Protein AF-A0A820PLT5-F1 (afdb_monomer)

Sequence (86 aa):
MALNIIFLDIDGVLCLGRKMDKNCLQHLKTITDVTSARIVLSSSWRFFPKSRAQIEASFKEIGINSLLGWTGSQGKTRVDEIYSWM

Mean predicted aligned error: 3.1 Å

Secondary structure (DSSP, 8-state):
-PPPEEEE--BTTTEETTEE-HHHHHHHHHHHHHH--EEEE-SGGGG-HHHHHHHHHHHHHHT---EEEE--S-SSSHHHHHHTT-

Structure (mmCIF, N/CA/C/O backbone):
data_AF-A0A820PLT5-F1
#
_entry.id   AF-A0A820PLT5-F1
#
loop_
_atom_site.group_PDB
_atom_site.id
_atom_site.type_symbol
_atom_site.label_atom_id
_atom_site.label_alt_id
_atom_site.label_comp_id
_atom_site.label_asym_id
_atom_site.label_entity_id
_atom_site.label_seq_id
_atom_site.pdbx_PDB_ins_code
_atom_site.Cartn_x
_atom_site.Cartn_y
_atom_site.Cartn_z
_atom_site.occupancy
_atom_site.B_iso_or_equiv
_atom_site.auth_seq_id
_atom_site.auth_comp_id
_atom_site.auth_asym_id
_atom_site.auth_atom_id
_atom_site.pdbx_PDB_model_num
ATOM 1 N N . MET A 1 1 ? -6.758 -19.131 11.609 1.00 61.72 1 MET A N 1
ATOM 2 C CA . MET A 1 1 ? -7.345 -17.915 11.001 1.00 61.72 1 MET A CA 1
ATOM 3 C C . MET A 1 1 ? -6.741 -17.743 9.619 1.00 61.72 1 MET A C 1
ATOM 5 O O . MET A 1 1 ? -5.556 -18.019 9.478 1.00 61.72 1 MET A O 1
ATOM 9 N N . ALA A 1 2 ? -7.540 -17.375 8.617 1.00 83.88 2 ALA A N 1
ATOM 10 C CA . ALA A 1 2 ? -7.043 -17.137 7.262 1.00 83.88 2 ALA A CA 1
ATOM 11 C C . ALA A 1 2 ? -6.303 -15.791 7.188 1.00 83.88 2 ALA A C 1
ATOM 13 O O . ALA A 1 2 ? -6.679 -14.842 7.875 1.00 83.88 2 ALA A O 1
ATOM 14 N N . LEU A 1 3 ? -5.243 -15.723 6.382 1.00 89.88 3 LEU A N 1
ATOM 15 C CA . LEU A 1 3 ? -4.506 -14.487 6.135 1.00 89.88 3 LEU A CA 1
ATOM 16 C C . LEU A 1 3 ? -5.229 -13.674 5.054 1.00 89.88 3 LEU A C 1
ATOM 18 O O . LEU A 1 3 ? -5.351 -14.132 3.921 1.00 89.88 3 LEU A O 1
ATOM 22 N N . ASN A 1 4 ? -5.671 -12.465 5.397 1.00 95.38 4 ASN A N 1
ATOM 23 C C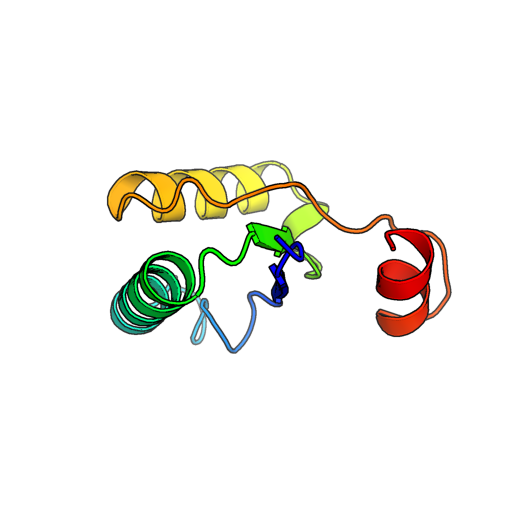A . ASN A 1 4 ? -6.254 -11.524 4.442 1.00 95.38 4 ASN A CA 1
ATOM 24 C C . ASN A 1 4 ? -5.147 -10.637 3.864 1.00 95.38 4 ASN A C 1
ATOM 26 O O . ASN A 1 4 ? -4.379 -10.037 4.619 1.00 95.38 4 ASN A O 1
ATOM 30 N N . ILE A 1 5 ? -5.065 -10.539 2.537 1.00 97.12 5 ILE A N 1
ATOM 31 C CA . ILE A 1 5 ? -4.032 -9.757 1.847 1.00 97.12 5 ILE A CA 1
ATOM 32 C C . ILE A 1 5 ? -4.688 -8.784 0.872 1.00 97.12 5 ILE A C 1
ATOM 34 O O . ILE A 1 5 ? -5.568 -9.160 0.103 1.00 97.12 5 ILE A O 1
ATOM 38 N N . ILE A 1 6 ? -4.225 -7.536 0.889 1.00 97.06 6 ILE A N 1
ATOM 39 C CA . ILE A 1 6 ? -4.547 -6.507 -0.097 1.00 97.06 6 ILE A CA 1
ATOM 40 C C . ILE A 1 6 ? -3.308 -6.288 -0.963 1.00 97.06 6 ILE A C 1
ATOM 42 O O . ILE A 1 6 ? -2.281 -5.812 -0.475 1.00 97.06 6 ILE A O 1
ATOM 46 N N . PHE A 1 7 ? -3.418 -6.592 -2.255 1.00 97.25 7 PHE A N 1
ATOM 47 C CA . PHE A 1 7 ? -2.452 -6.145 -3.255 1.00 97.25 7 PHE A CA 1
ATOM 48 C C . PHE A 1 7 ? -2.803 -4.715 -3.655 1.00 97.25 7 PHE A C 1
ATOM 50 O O . PHE A 1 7 ? -3.778 -4.477 -4.363 1.00 97.25 7 PHE A O 1
ATOM 57 N N . LEU A 1 8 ? -2.036 -3.760 -3.141 1.00 97.19 8 LEU A N 1
ATOM 58 C CA . LEU A 1 8 ? -2.376 -2.345 -3.195 1.00 97.19 8 LEU A CA 1
ATOM 5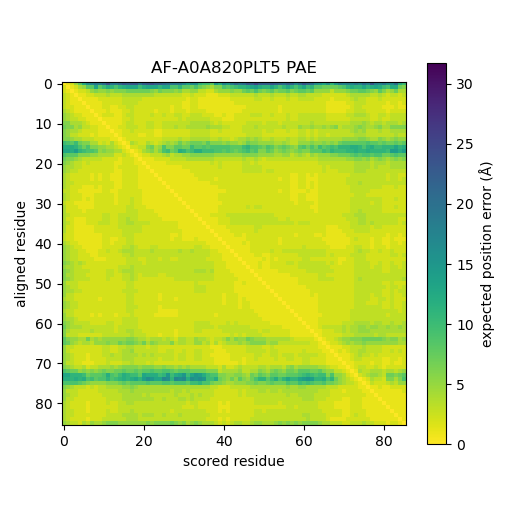9 C C . LEU A 1 8 ? -1.658 -1.649 -4.350 1.00 97.19 8 LEU A C 1
ATOM 61 O O . LEU A 1 8 ? -0.424 -1.582 -4.361 1.00 97.19 8 LEU A O 1
ATOM 65 N N . ASP A 1 9 ? -2.431 -1.078 -5.270 1.00 94.50 9 ASP A N 1
ATOM 66 C CA . ASP A 1 9 ? -1.923 -0.026 -6.147 1.00 94.50 9 ASP A CA 1
ATOM 67 C C . ASP A 1 9 ? -1.960 1.333 -5.430 1.00 94.50 9 ASP A C 1
ATOM 69 O O . ASP A 1 9 ? -2.768 1.550 -4.528 1.00 94.50 9 ASP A O 1
ATOM 73 N N . ILE A 1 10 ? -1.066 2.243 -5.806 1.00 94.75 10 ILE A N 1
ATOM 74 C CA . ILE A 1 10 ? -0.941 3.568 -5.184 1.00 94.75 10 ILE A CA 1
ATOM 75 C C . ILE A 1 10 ? -1.631 4.630 -6.031 1.00 94.75 10 ILE A C 1
ATOM 77 O O . ILE A 1 10 ? -2.390 5.446 -5.499 1.00 94.75 10 ILE A O 1
ATOM 81 N N . ASP A 1 11 ? -1.379 4.621 -7.337 1.00 92.06 11 ASP A N 1
ATOM 82 C CA . ASP A 1 11 ? -1.910 5.618 -8.258 1.00 92.06 11 ASP A CA 1
ATOM 83 C C . ASP A 1 11 ? -3.431 5.459 -8.386 1.00 92.06 11 ASP A C 1
ATOM 85 O O . ASP A 1 11 ? -3.944 4.366 -8.611 1.00 92.06 11 ASP A O 1
ATOM 89 N N . GLY A 1 12 ? -4.177 6.547 -8.179 1.00 88.12 12 GLY A N 1
ATOM 90 C CA . GLY A 1 12 ? -5.644 6.523 -8.221 1.00 88.12 12 GLY A CA 1
ATOM 91 C C . GLY A 1 12 ? -6.325 5.892 -6.999 1.00 88.12 12 GLY A C 1
ATOM 92 O O . GLY A 1 12 ? -7.539 6.020 -6.872 1.00 88.12 12 GLY A O 1
ATOM 93 N N . VAL A 1 13 ? -5.571 5.273 -6.081 1.00 93.75 13 VAL A N 1
ATOM 94 C CA . VAL A 1 13 ? -6.092 4.751 -4.804 1.00 93.75 13 VAL A CA 1
ATOM 95 C C . VAL A 1 13 ? -5.698 5.667 -3.652 1.00 93.75 13 VAL A C 1
ATOM 97 O O . VAL A 1 13 ? -6.557 6.258 -3.004 1.00 93.75 13 VAL A O 1
ATOM 100 N N . LEU A 1 14 ? -4.394 5.809 -3.403 1.00 95.06 14 LEU A N 1
ATOM 101 C CA . LEU A 1 14 ? -3.863 6.661 -2.338 1.00 95.06 14 LEU A CA 1
ATOM 102 C C . LEU A 1 14 ? -3.281 7.966 -2.871 1.00 95.06 14 LEU A C 1
ATOM 104 O O . LEU A 1 14 ? -3.278 8.963 -2.158 1.00 95.06 14 LEU A O 1
ATOM 108 N N . CYS A 1 15 ? -2.783 7.979 -4.106 1.00 93.00 15 CYS A N 1
ATOM 109 C CA . CYS A 1 15 ? -2.245 9.171 -4.745 1.00 93.00 15 CYS A CA 1
ATOM 110 C C . CYS A 1 15 ? -3.255 9.714 -5.761 1.00 93.00 15 CYS A C 1
ATOM 112 O O . CYS A 1 15 ? -3.376 9.200 -6.876 1.00 93.00 15 CYS A O 1
ATOM 114 N N . LEU A 1 16 ? -3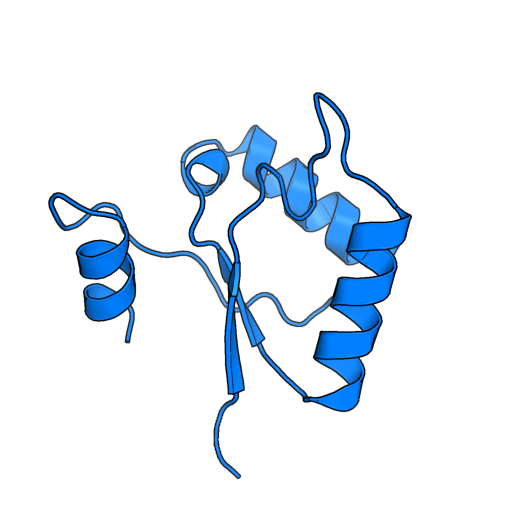.983 10.763 -5.371 1.00 85.44 16 LEU A N 1
ATOM 115 C CA . LEU A 1 16 ? -4.893 11.487 -6.257 1.00 85.44 16 LEU A CA 1
ATOM 116 C C . LEU A 1 16 ? -4.135 12.678 -6.860 1.00 85.44 16 LEU A C 1
ATOM 118 O O . LEU A 1 16 ? -3.970 13.736 -6.249 1.00 85.44 16 LEU A O 1
ATOM 122 N N . GLY A 1 17 ? -3.594 12.481 -8.064 1.00 83.62 17 GLY A N 1
ATOM 123 C CA . GLY A 1 17 ? -2.752 13.463 -8.747 1.00 83.62 17 GLY A CA 1
ATOM 124 C C . GLY A 1 17 ? -1.285 13.376 -8.320 1.00 83.62 17 GLY A C 1
ATOM 125 O O . GLY A 1 17 ? -0.593 12.432 -8.679 1.00 83.62 17 GLY A O 1
ATOM 126 N N . ARG A 1 18 ? -0.775 14.393 -7.608 1.00 79.31 18 ARG A N 1
ATOM 127 C CA . ARG A 1 18 ? 0.650 14.479 -7.203 1.00 79.31 18 ARG A CA 1
ATOM 128 C C . ARG A 1 18 ? 0.890 14.331 -5.699 1.00 79.31 18 ARG A C 1
ATOM 130 O O . ARG A 1 18 ? 2.016 14.523 -5.244 1.00 79.31 18 ARG A O 1
ATOM 137 N N . LYS A 1 19 ? -0.154 14.081 -4.910 1.00 86.56 19 LYS A N 1
ATOM 138 C CA . LYS A 1 19 ? -0.071 14.031 -3.447 1.00 86.56 19 LYS A CA 1
ATOM 139 C C . LYS A 1 19 ? -0.799 12.807 -2.919 1.00 86.56 19 LYS A C 1
ATOM 141 O O . LYS A 1 19 ? -1.803 12.386 -3.485 1.00 86.56 19 LYS A O 1
ATOM 146 N N . MET A 1 20 ? -0.285 12.288 -1.807 1.00 92.06 20 MET A N 1
ATOM 147 C CA . MET A 1 20 ? -0.978 11.263 -1.042 1.00 92.06 20 MET A CA 1
ATOM 148 C C . MET A 1 20 ? -2.226 11.887 -0.411 1.00 92.06 20 MET A C 1
ATOM 150 O O . MET A 1 20 ? -2.131 12.907 0.278 1.00 92.06 20 MET A O 1
ATOM 154 N N . ASP A 1 21 ? -3.384 11.300 -0.675 1.00 95.25 21 ASP A N 1
ATOM 155 C CA . ASP A 1 21 ? -4.659 11.747 -0.144 1.00 95.25 21 ASP A CA 1
ATOM 156 C C . ASP A 1 21 ? -4.856 11.197 1.273 1.00 95.25 21 ASP A C 1
ATOM 158 O O . ASP A 1 21 ? -4.830 9.986 1.515 1.00 95.25 21 ASP A O 1
ATOM 162 N N . LYS A 1 22 ? -5.038 12.108 2.233 1.00 94.31 22 LYS A N 1
ATOM 163 C CA . LYS A 1 22 ? -5.168 11.750 3.650 1.00 94.31 22 LYS A CA 1
ATOM 164 C C . LYS A 1 22 ? -6.459 10.987 3.951 1.00 94.31 22 LYS A C 1
ATOM 166 O O . LYS A 1 22 ? -6.449 10.136 4.837 1.00 94.31 22 LYS A O 1
ATOM 171 N N . ASN A 1 23 ? -7.542 11.243 3.218 1.00 95.62 23 ASN A N 1
ATOM 172 C CA . ASN A 1 23 ? -8.805 10.539 3.425 1.00 95.62 23 ASN A CA 1
ATOM 173 C C . ASN A 1 23 ? -8.698 9.098 2.921 1.00 95.62 23 ASN A C 1
ATOM 175 O O . ASN A 1 23 ? -9.096 8.173 3.626 1.00 95.62 23 ASN A O 1
ATOM 179 N N . CYS A 1 24 ? -8.086 8.884 1.753 1.00 96.94 24 CYS A N 1
ATOM 180 C CA . CYS A 1 24 ? -7.818 7.540 1.237 1.00 96.94 24 CYS A CA 1
ATOM 181 C C . CYS A 1 24 ? -6.922 6.729 2.181 1.00 96.94 24 CYS A C 1
ATOM 183 O O . CYS A 1 24 ? -7.203 5.562 2.452 1.00 96.94 24 CYS A O 1
ATOM 185 N N . LEU A 1 25 ? -5.879 7.356 2.732 1.00 96.50 25 LEU A N 1
ATOM 186 C CA . LEU A 1 25 ? -5.029 6.757 3.762 1.00 96.50 25 LEU A CA 1
ATOM 187 C C . LEU A 1 25 ? -5.837 6.357 5.009 1.00 96.50 25 LEU A C 1
ATOM 189 O O . LEU A 1 25 ? -5.698 5.235 5.497 1.00 96.50 25 LEU A O 1
ATOM 193 N N . GLN A 1 26 ? -6.716 7.234 5.499 1.00 97.31 26 GLN A N 1
ATOM 194 C CA . GLN A 1 26 ? -7.558 6.946 6.660 1.00 97.31 26 GLN A CA 1
ATOM 195 C C . GLN A 1 26 ? -8.538 5.794 6.391 1.00 97.31 26 GLN A C 1
ATOM 197 O O . GLN A 1 26 ? -8.696 4.913 7.236 1.00 97.31 26 GLN A O 1
ATOM 202 N N . HIS A 1 27 ? -9.151 5.750 5.206 1.00 96.94 27 HIS A N 1
ATOM 203 C CA . HIS A 1 27 ? -10.011 4.638 4.802 1.00 96.94 27 HIS A CA 1
ATOM 204 C C . HIS A 1 27 ? -9.239 3.321 4.716 1.00 96.94 27 HIS A C 1
ATOM 206 O O . HIS A 1 27 ? -9.715 2.304 5.219 1.00 96.94 27 HIS A O 1
ATOM 212 N N . LEU A 1 28 ? -8.030 3.335 4.143 1.00 97.12 28 LEU A N 1
ATOM 213 C CA . LEU A 1 28 ? -7.166 2.157 4.113 1.00 97.12 28 LEU A CA 1
ATOM 214 C C . LEU A 1 28 ? -6.861 1.667 5.531 1.00 97.12 28 LEU A C 1
ATOM 216 O O . LEU A 1 28 ? -6.965 0.468 5.783 1.00 97.12 28 LEU A O 1
ATOM 220 N N . LYS A 1 29 ? -6.565 2.580 6.465 1.00 97.38 29 LYS A N 1
ATOM 221 C CA . LYS A 1 29 ? -6.355 2.239 7.876 1.00 97.38 29 LYS A CA 1
ATOM 222 C C . LYS A 1 29 ? -7.563 1.512 8.457 1.00 97.38 29 LYS A C 1
ATOM 224 O O . LYS A 1 29 ? -7.414 0.413 8.983 1.00 97.38 29 LYS A O 1
ATOM 229 N N . THR A 1 30 ? -8.756 2.088 8.311 1.00 97.75 30 THR A N 1
ATOM 230 C CA . THR A 1 30 ? -10.004 1.486 8.793 1.00 97.75 30 THR A CA 1
ATOM 231 C C . THR A 1 30 ? -10.224 0.098 8.197 1.00 97.75 30 THR A C 1
ATOM 233 O O . THR A 1 30 ? -10.554 -0.830 8.932 1.00 97.75 30 THR A O 1
ATOM 236 N N . ILE A 1 31 ? -9.988 -0.079 6.893 1.00 96.56 31 ILE A N 1
ATOM 237 C CA . ILE A 1 31 ? -10.093 -1.388 6.239 1.00 96.56 31 ILE A CA 1
ATOM 238 C C . ILE A 1 31 ? -9.115 -2.374 6.879 1.00 96.56 31 ILE A C 1
ATOM 240 O O . ILE A 1 31 ? -9.526 -3.468 7.263 1.00 96.56 31 ILE A O 1
ATOM 244 N N . THR A 1 32 ? -7.841 -2.005 7.033 1.00 96.56 32 THR A N 1
ATOM 245 C CA . THR A 1 32 ? -6.838 -2.901 7.625 1.00 96.56 32 THR A CA 1
ATOM 246 C C . THR A 1 32 ? -7.116 -3.226 9.090 1.00 96.56 32 THR A C 1
ATOM 248 O O . THR A 1 32 ? -6.901 -4.366 9.488 1.00 96.56 32 THR A O 1
ATOM 251 N N . ASP A 1 33 ? -7.642 -2.277 9.869 1.00 95.88 33 ASP A N 1
ATOM 252 C CA . ASP A 1 33 ? -7.986 -2.484 11.279 1.00 95.88 33 ASP A CA 1
ATOM 253 C C . ASP A 1 33 ? -9.166 -3.461 11.420 1.00 95.88 33 ASP A C 1
ATOM 255 O O . ASP A 1 33 ? -9.108 -4.402 12.206 1.00 95.88 33 ASP A O 1
ATOM 259 N N . VAL A 1 34 ? -10.229 -3.268 10.630 1.00 96.56 34 VAL A N 1
ATOM 260 C CA . VAL A 1 34 ? -11.455 -4.083 10.708 1.00 96.56 34 VAL A CA 1
ATOM 261 C C . VAL A 1 34 ? -11.236 -5.487 10.150 1.00 96.56 34 VAL A C 1
ATOM 263 O O . VAL A 1 34 ? -11.746 -6.464 10.691 1.00 96.56 34 VAL A O 1
ATOM 266 N N . THR A 1 35 ? -10.483 -5.605 9.057 1.00 95.56 35 THR A N 1
ATOM 267 C CA . THR A 1 35 ? -10.316 -6.881 8.340 1.00 95.56 35 THR A CA 1
ATOM 268 C C . THR A 1 35 ? -9.066 -7.651 8.751 1.00 95.56 35 THR A C 1
ATOM 270 O O . THR A 1 35 ? -8.885 -8.794 8.325 1.00 95.56 35 THR A O 1
ATOM 273 N N . SER A 1 36 ? -8.180 -7.029 9.539 1.00 95.12 36 SER A N 1
ATOM 274 C CA . SER A 1 36 ? -6.828 -7.530 9.820 1.00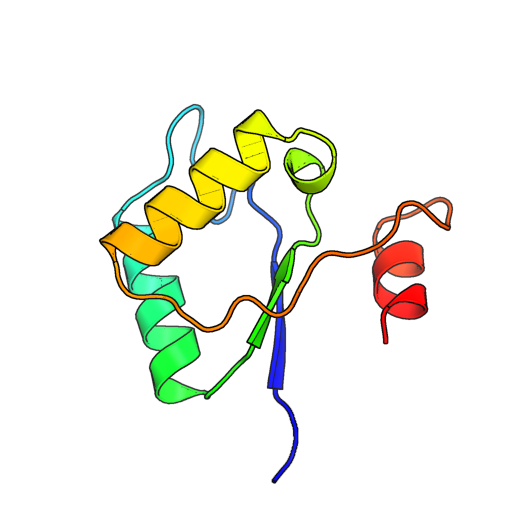 95.12 36 SER A CA 1
ATOM 275 C C . SER A 1 36 ? -6.005 -7.812 8.552 1.00 95.12 36 SER A C 1
ATOM 277 O O . SER A 1 36 ? -5.079 -8.626 8.573 1.00 95.12 36 SER A O 1
ATOM 279 N N . ALA A 1 37 ? -6.345 -7.169 7.429 1.00 97.00 37 ALA A N 1
ATOM 280 C CA . ALA A 1 37 ? -5.654 -7.389 6.170 1.00 97.00 37 ALA A CA 1
ATOM 281 C C . ALA A 1 37 ? -4.232 -6.821 6.193 1.00 97.00 37 ALA A C 1
ATOM 283 O O . ALA A 1 37 ? -3.971 -5.719 6.686 1.00 97.00 37 ALA A O 1
ATOM 284 N N . ARG A 1 38 ? -3.309 -7.583 5.608 1.00 96.69 38 ARG A N 1
ATOM 285 C CA . ARG A 1 38 ? -1.922 -7.187 5.364 1.00 96.69 38 ARG A CA 1
ATOM 286 C C . ARG A 1 38 ? -1.782 -6.623 3.956 1.00 96.69 38 ARG A C 1
ATOM 288 O O . ARG A 1 38 ? -2.498 -7.026 3.048 1.00 96.69 38 ARG A O 1
ATOM 295 N N . ILE A 1 39 ? -0.866 -5.682 3.772 1.00 97.62 39 ILE A N 1
ATOM 296 C CA . ILE A 1 39 ? -0.691 -4.967 2.507 1.00 97.62 39 ILE A CA 1
ATOM 297 C C . ILE A 1 39 ? 0.550 -5.489 1.793 1.00 97.62 39 ILE A C 1
ATOM 299 O O . ILE A 1 39 ? 1.637 -5.519 2.370 1.00 97.62 39 ILE A O 1
ATOM 303 N N . VAL A 1 40 ? 0.403 -5.819 0.516 1.00 97.69 40 VAL A N 1
ATOM 304 C CA . VAL A 1 40 ? 1.510 -6.034 -0.417 1.00 97.69 40 VAL A CA 1
ATOM 305 C C . VAL A 1 40 ? 1.448 -4.930 -1.461 1.00 97.69 40 VAL A C 1
ATOM 307 O O . VAL A 1 40 ? 0.436 -4.782 -2.145 1.00 97.69 40 VAL A O 1
ATOM 310 N N . LEU A 1 41 ? 2.510 -4.135 -1.599 1.00 97.06 41 LEU A N 1
ATOM 311 C CA . LEU A 1 41 ? 2.541 -3.102 -2.633 1.00 97.06 41 LEU A CA 1
ATOM 312 C C . LEU A 1 41 ? 2.638 -3.748 -4.009 1.00 97.06 41 LEU A C 1
ATOM 314 O O . LEU A 1 41 ? 3.613 -4.423 -4.342 1.00 97.06 41 LEU A O 1
ATOM 318 N N . SER A 1 42 ? 1.630 -3.472 -4.817 1.00 96.56 42 SER A N 1
ATOM 319 C CA . SER A 1 42 ? 1.475 -3.943 -6.180 1.00 96.56 42 SER A CA 1
ATOM 320 C C . SER A 1 42 ? 1.338 -2.718 -7.078 1.00 96.56 42 SER A C 1
ATOM 322 O O . SER A 1 42 ? 0.326 -2.522 -7.736 1.00 96.56 42 SER A O 1
ATOM 324 N N . SER A 1 43 ? 2.352 -1.846 -7.035 1.00 94.44 43 SER A N 1
ATOM 325 C CA . SER A 1 43 ? 2.425 -0.565 -7.749 1.00 94.44 43 SER A CA 1
ATOM 326 C C . SER A 1 43 ? 3.842 -0.310 -8.257 1.00 94.44 43 SER A C 1
ATOM 328 O O . SER A 1 43 ? 4.805 -0.817 -7.678 1.00 94.44 43 SER A O 1
ATOM 330 N N . SER A 1 44 ? 4.007 0.485 -9.316 1.00 93.44 44 SER A N 1
ATOM 331 C CA . SER A 1 44 ? 5.325 0.861 -9.861 1.00 93.44 44 SER A CA 1
ATOM 332 C C . SER A 1 44 ? 6.195 1.608 -8.840 1.00 93.44 44 SER A C 1
ATOM 334 O O . SER A 1 44 ? 7.422 1.517 -8.878 1.00 93.44 44 SER A O 1
ATOM 336 N N . TRP A 1 45 ? 5.570 2.264 -7.859 1.00 94.75 45 TRP A N 1
ATOM 337 C CA . TRP A 1 45 ? 6.233 2.976 -6.767 1.00 94.75 45 TRP A CA 1
ATOM 338 C C . TRP A 1 45 ? 7.207 2.094 -5.970 1.00 94.75 45 TRP A C 1
ATOM 340 O O . TRP A 1 45 ? 8.185 2.602 -5.422 1.00 94.75 45 TRP A O 1
ATOM 350 N N . ARG A 1 46 ? 7.005 0.768 -5.945 1.00 94.88 46 ARG A N 1
ATOM 351 C CA . ARG A 1 46 ? 7.897 -0.178 -5.253 1.00 94.88 46 ARG A CA 1
ATOM 352 C C . ARG A 1 46 ? 9.326 -0.201 -5.808 1.00 94.88 46 ARG A C 1
ATOM 354 O O . ARG A 1 46 ? 10.253 -0.531 -5.075 1.00 94.88 46 ARG A O 1
ATOM 361 N N . PHE A 1 47 ? 9.524 0.181 -7.071 1.00 94.81 47 PHE A N 1
ATOM 362 C CA . PHE A 1 47 ? 10.845 0.178 -7.706 1.00 94.81 47 PHE A CA 1
ATOM 363 C C . PHE A 1 47 ? 11.738 1.330 -7.252 1.00 94.81 47 PHE A C 1
ATOM 365 O O . PHE A 1 47 ? 12.961 1.244 -7.347 1.00 94.81 47 PHE A O 1
ATOM 372 N N . PHE A 1 48 ? 11.151 2.400 -6.720 1.00 94.81 48 PHE A N 1
ATOM 373 C CA . PHE A 1 48 ? 11.885 3.612 -6.391 1.00 94.81 48 PHE A CA 1
ATOM 374 C C . PHE A 1 48 ? 12.042 3.733 -4.872 1.00 94.81 48 PHE A C 1
ATOM 376 O O . PHE A 1 48 ? 11.045 3.858 -4.160 1.00 94.81 48 PHE A O 1
ATOM 383 N N . PRO A 1 49 ? 13.279 3.741 -4.332 1.00 95.06 49 PRO A N 1
ATOM 384 C CA . PRO A 1 49 ? 13.507 3.883 -2.893 1.00 95.06 49 PRO A CA 1
ATOM 385 C C . PRO A 1 49 ? 12.827 5.116 -2.282 1.00 95.06 49 PRO A C 1
ATOM 387 O O . PRO A 1 49 ? 12.260 5.027 -1.200 1.00 95.06 49 PRO A O 1
ATOM 390 N N . LYS A 1 50 ? 12.821 6.248 -3.001 1.00 95.12 50 LYS A N 1
ATOM 391 C CA . LYS A 1 50 ? 12.156 7.482 -2.550 1.00 95.12 50 LYS A CA 1
ATOM 392 C C . LYS A 1 50 ? 10.642 7.308 -2.414 1.00 95.12 50 LYS A C 1
ATOM 394 O O . LYS A 1 50 ? 10.071 7.720 -1.411 1.00 95.12 50 LYS A O 1
ATOM 399 N N . SER A 1 51 ? 10.008 6.672 -3.396 1.00 94.62 51 SER A N 1
ATOM 400 C CA . SER A 1 51 ? 8.569 6.402 -3.380 1.00 94.62 51 SER A CA 1
ATOM 401 C C . SER A 1 51 ? 8.192 5.427 -2.265 1.00 94.62 51 SER A C 1
ATOM 403 O O . SER A 1 51 ? 7.205 5.655 -1.572 1.00 94.62 51 SER A O 1
ATOM 405 N N . ARG A 1 52 ? 9.006 4.389 -2.023 1.00 94.31 52 ARG A N 1
ATOM 406 C CA . ARG A 1 52 ? 8.820 3.479 -0.879 1.00 94.31 52 ARG A CA 1
ATOM 407 C C . ARG A 1 52 ? 8.909 4.212 0.456 1.00 94.31 52 ARG A C 1
ATOM 409 O O . ARG A 1 52 ? 7.987 4.100 1.254 1.00 94.31 52 ARG A O 1
ATOM 416 N N . ALA A 1 53 ? 9.946 5.026 0.650 1.00 94.62 53 ALA A N 1
ATOM 417 C CA . ALA A 1 53 ? 10.102 5.822 1.865 1.00 94.62 53 ALA A CA 1
ATOM 418 C C . ALA A 1 53 ? 8.919 6.780 2.089 1.00 94.62 53 ALA A C 1
ATOM 420 O O . ALA A 1 53 ? 8.480 6.965 3.220 1.00 94.62 53 ALA A O 1
ATOM 421 N N . GLN A 1 54 ? 8.365 7.359 1.017 1.00 94.69 54 GLN A N 1
ATOM 422 C CA . GLN A 1 54 ? 7.169 8.196 1.103 1.00 94.69 54 GLN A CA 1
ATOM 423 C C . GLN A 1 54 ? 5.941 7.398 1.566 1.00 94.69 54 GLN A C 1
ATOM 425 O O . GLN A 1 54 ? 5.225 7.858 2.450 1.00 94.69 54 GLN A O 1
ATOM 430 N N . ILE A 1 55 ? 5.704 6.209 1.001 1.00 95.06 55 ILE A N 1
ATOM 431 C CA . ILE A 1 55 ? 4.588 5.338 1.401 1.00 95.06 55 ILE A CA 1
ATOM 432 C C . ILE A 1 55 ? 4.744 4.911 2.863 1.00 95.06 55 ILE A C 1
ATOM 434 O O . ILE A 1 55 ? 3.803 5.043 3.639 1.00 95.06 55 ILE A O 1
ATOM 438 N N . GLU A 1 56 ? 5.933 4.451 3.253 1.00 94.94 56 GLU A N 1
ATOM 439 C CA . GLU A 1 56 ? 6.236 4.037 4.627 1.00 94.94 56 GLU A CA 1
ATOM 440 C C . GLU A 1 56 ? 6.053 5.188 5.622 1.00 94.94 56 GLU A C 1
ATOM 442 O O . GLU A 1 56 ? 5.452 4.997 6.679 1.00 94.94 56 GLU A O 1
ATOM 447 N N . ALA A 1 57 ? 6.505 6.399 5.279 1.00 95.25 57 ALA A N 1
ATOM 448 C CA . ALA A 1 57 ? 6.301 7.585 6.104 1.00 95.25 57 ALA A CA 1
ATOM 449 C C . ALA A 1 57 ? 4.813 7.925 6.257 1.00 95.25 57 ALA A C 1
ATOM 451 O O . ALA A 1 57 ? 4.362 8.164 7.376 1.00 95.25 57 ALA A O 1
ATOM 452 N N . SER A 1 58 ? 4.040 7.893 5.166 1.00 95.44 58 SER A N 1
ATOM 453 C CA . SER A 1 58 ? 2.591 8.114 5.214 1.00 95.44 58 SER A CA 1
ATOM 454 C C . SER A 1 58 ? 1.880 7.050 6.048 1.00 95.44 58 SER A C 1
ATOM 456 O O . SER A 1 58 ? 1.052 7.390 6.883 1.00 95.44 58 SER A O 1
ATOM 458 N N . PHE A 1 59 ? 2.225 5.772 5.879 1.00 96.19 59 PHE A N 1
ATOM 459 C CA . PHE A 1 59 ? 1.653 4.679 6.668 1.00 96.19 59 PHE A CA 1
ATOM 460 C C . PHE A 1 59 ? 1.974 4.843 8.151 1.00 96.19 59 PHE A C 1
ATOM 462 O O . PHE A 1 59 ? 1.083 4.707 8.986 1.00 96.19 59 PHE A O 1
ATOM 469 N N . LYS A 1 60 ? 3.212 5.218 8.482 1.00 95.50 60 LYS A N 1
ATOM 470 C CA . LYS A 1 60 ? 3.627 5.496 9.857 1.00 95.50 60 LYS A CA 1
ATOM 471 C C . LYS A 1 60 ? 2.889 6.695 10.460 1.00 95.50 60 LYS A C 1
ATOM 473 O O . LYS A 1 60 ? 2.475 6.600 11.610 1.00 95.50 60 LYS A O 1
ATOM 478 N N . GLU A 1 61 ? 2.700 7.784 9.708 1.00 95.50 61 GLU A N 1
ATOM 479 C CA . GLU A 1 61 ? 1.980 8.993 10.160 1.00 95.50 61 GLU A CA 1
ATOM 480 C C . GLU A 1 61 ? 0.565 8.657 10.647 1.00 95.50 61 GLU A C 1
ATOM 482 O O . GLU A 1 61 ? 0.130 9.181 11.670 1.00 95.50 61 GLU A O 1
ATOM 487 N N . ILE A 1 62 ? -0.130 7.749 9.956 1.00 95.62 62 ILE A N 1
ATOM 488 C CA . ILE A 1 62 ? -1.508 7.358 10.290 1.00 95.62 62 ILE A CA 1
ATOM 489 C C . ILE A 1 62 ? -1.619 6.021 11.042 1.00 95.62 62 ILE A C 1
ATOM 491 O O . ILE A 1 62 ? -2.723 5.562 11.334 1.00 95.62 62 ILE A O 1
ATOM 495 N N . GLY A 1 63 ? -0.496 5.383 11.374 1.00 95.38 63 GLY A N 1
ATOM 496 C CA . GLY A 1 63 ? -0.459 4.147 12.160 1.00 95.38 63 GLY A CA 1
ATOM 497 C C . GLY A 1 63 ? -0.871 2.871 11.412 1.00 95.38 63 GLY A C 1
ATOM 498 O O . GLY A 1 63 ? -1.392 1.949 12.038 1.00 95.38 63 GLY A O 1
ATOM 499 N N . ILE A 1 64 ? -0.650 2.789 10.097 1.00 95.19 64 ILE A N 1
ATOM 500 C CA . ILE A 1 64 ? -0.751 1.532 9.338 1.00 95.19 64 ILE A CA 1
ATOM 501 C C . ILE A 1 64 ? 0.541 0.732 9.535 1.00 95.19 64 ILE A C 1
ATOM 503 O O . ILE A 1 64 ? 1.585 1.072 8.986 1.00 95.19 64 ILE A O 1
ATOM 507 N N . ASN A 1 65 ? 0.449 -0.385 10.258 1.00 91.12 65 ASN A N 1
ATOM 508 C CA . ASN A 1 65 ? 1.564 -1.321 10.476 1.00 91.12 65 ASN A CA 1
ATOM 509 C C . ASN A 1 65 ? 1.418 -2.622 9.663 1.00 91.12 65 ASN A C 1
ATOM 511 O O . ASN A 1 65 ? 2.126 -3.602 9.887 1.00 91.12 65 ASN A O 1
ATOM 515 N N . SER A 1 66 ? 0.479 -2.642 8.716 1.00 90.38 66 SER A N 1
ATOM 516 C CA . SER A 1 66 ? 0.061 -3.854 8.007 1.00 90.38 66 SER A CA 1
ATOM 517 C C . SER A 1 66 ? 0.894 -4.175 6.765 1.00 90.38 66 SER A C 1
ATOM 519 O O . SER A 1 66 ? 0.636 -5.199 6.130 1.00 90.38 66 SER A O 1
ATOM 521 N N . LEU A 1 67 ? 1.893 -3.356 6.415 1.00 95.19 67 LEU A N 1
ATOM 522 C CA . LEU A 1 67 ? 2.771 -3.607 5.271 1.00 95.19 67 LEU A CA 1
ATOM 523 C C . LEU A 1 67 ? 3.541 -4.925 5.460 1.00 95.19 67 LEU A C 1
ATOM 525 O O . LEU A 1 67 ? 4.182 -5.152 6.485 1.00 95.19 67 LEU A O 1
ATOM 529 N N . LEU A 1 68 ? 3.424 -5.820 4.484 1.00 95.94 68 LEU A N 1
ATOM 530 C CA . LEU A 1 68 ? 4.034 -7.150 4.473 1.00 95.94 68 LEU A CA 1
ATOM 531 C C . LEU A 1 68 ? 5.177 -7.246 3.458 1.00 95.94 68 LEU A C 1
ATOM 533 O O . LEU A 1 68 ? 6.124 -7.994 3.672 1.00 95.94 68 LEU A O 1
ATOM 537 N N . GLY A 1 69 ? 5.103 -6.480 2.370 1.00 95.50 69 GLY A N 1
ATOM 538 C CA . GLY A 1 69 ? 6.128 -6.452 1.335 1.00 95.50 69 GLY A CA 1
ATOM 539 C C . GLY A 1 69 ? 5.620 -5.815 0.049 1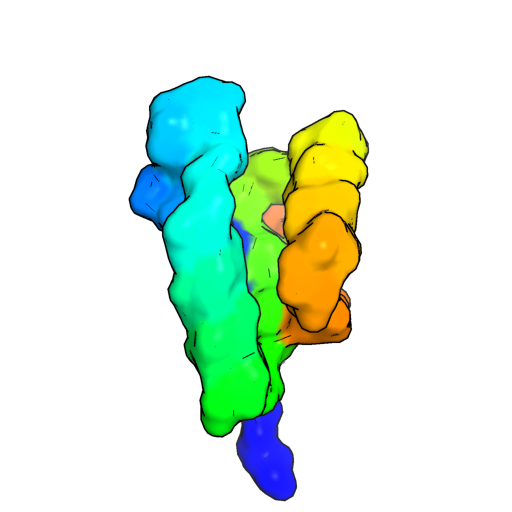.00 95.50 69 GLY A C 1
ATOM 540 O O . GLY A 1 69 ? 4.719 -4.974 0.062 1.00 95.50 69 GLY A O 1
ATOM 541 N N . TRP A 1 70 ? 6.199 -6.224 -1.073 1.00 97.12 70 TRP A N 1
ATOM 542 C CA . TRP A 1 70 ? 5.843 -5.753 -2.406 1.00 97.12 70 TRP A CA 1
ATOM 543 C C . TRP A 1 70 ? 6.048 -6.861 -3.439 1.00 97.12 70 TRP A C 1
ATOM 545 O O . TRP A 1 70 ? 6.854 -7.769 -3.226 1.00 97.12 70 TRP A O 1
ATOM 555 N N . THR A 1 71 ? 5.321 -6.796 -4.552 1.00 96.94 71 THR A N 1
ATOM 556 C CA . THR A 1 71 ? 5.463 -7.775 -5.636 1.00 96.94 71 THR A CA 1
ATOM 557 C C . THR A 1 71 ? 6.819 -7.643 -6.337 1.00 96.94 71 THR A C 1
ATOM 559 O O . THR A 1 71 ? 7.442 -6.574 -6.353 1.00 96.94 71 THR A O 1
ATOM 562 N N . GLY A 1 72 ? 7.292 -8.739 -6.936 1.00 93.50 72 GLY A N 1
ATOM 563 C CA . GLY A 1 72 ? 8.481 -8.730 -7.792 1.00 93.50 72 GLY A CA 1
ATOM 564 C C . GLY A 1 72 ? 8.234 -8.027 -9.132 1.00 93.50 72 GLY A C 1
ATOM 565 O O . GLY A 1 72 ? 7.162 -7.480 -9.373 1.00 93.50 72 GLY A O 1
ATOM 566 N N . SER A 1 73 ? 9.227 -8.049 -10.018 1.00 90.25 73 SER A N 1
ATOM 567 C CA . SER A 1 73 ? 9.103 -7.643 -11.433 1.00 90.25 73 SE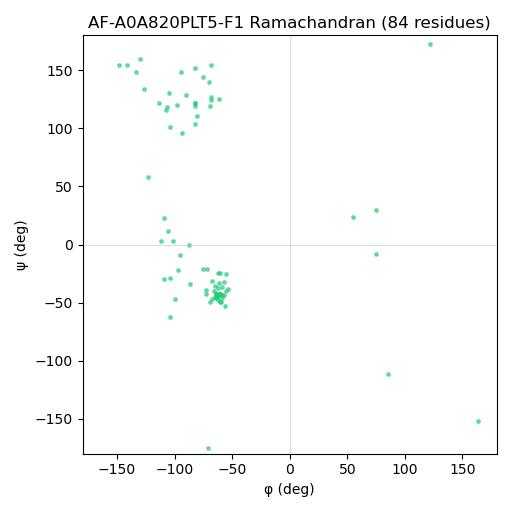R A CA 1
ATOM 568 C C . SER A 1 73 ? 9.179 -8.840 -12.385 1.00 90.25 73 SER A C 1
ATOM 570 O O . SER A 1 73 ? 9.608 -8.710 -13.529 1.00 90.25 73 SER A O 1
ATOM 572 N N . GLN A 1 74 ? 8.875 -10.033 -11.874 1.00 82.56 74 GLN A N 1
ATOM 573 C CA . GLN A 1 74 ? 8.848 -11.267 -12.651 1.00 82.56 74 GLN A CA 1
ATOM 574 C C . GLN A 1 74 ? 7.490 -11.326 -13.359 1.00 82.56 74 GLN A C 1
ATOM 576 O O . GLN A 1 74 ? 6.459 -11.282 -12.693 1.00 82.56 74 GLN A O 1
ATOM 581 N N . GLY A 1 75 ? 7.483 -11.398 -14.691 1.00 80.12 75 GLY A N 1
ATOM 582 C CA . GLY A 1 75 ? 6.251 -11.482 -15.483 1.00 80.12 75 GLY A CA 1
ATOM 583 C C . GLY A 1 75 ? 6.086 -10.352 -16.496 1.00 80.12 75 GLY A C 1
ATOM 584 O O . GLY A 1 75 ? 6.886 -9.421 -16.559 1.00 80.12 75 GLY A O 1
ATOM 585 N N . LYS A 1 76 ? 5.058 -10.463 -17.344 1.00 88.75 76 LYS A N 1
ATOM 586 C CA . LYS A 1 76 ? 4.748 -9.462 -18.382 1.00 88.75 76 LYS A CA 1
ATOM 587 C C . LYS A 1 76 ? 3.666 -8.491 -17.923 1.00 88.75 76 LYS A C 1
ATOM 589 O O . LYS A 1 76 ? 3.551 -7.395 -18.465 1.00 88.75 76 LYS A O 1
ATOM 594 N N . THR A 1 77 ? 2.863 -8.905 -16.949 1.00 92.88 77 THR A N 1
ATOM 595 C CA . THR A 1 77 ? 1.715 -8.163 -16.443 1.00 92.88 77 THR A CA 1
ATOM 596 C C . THR A 1 77 ? 1.743 -8.073 -14.919 1.00 92.88 77 THR A C 1
ATOM 598 O O . THR A 1 77 ? 2.348 -8.898 -14.241 1.00 92.88 77 THR A O 1
ATOM 601 N N . ARG A 1 78 ? 1.017 -7.097 -14.362 1.00 91.81 78 ARG A N 1
ATOM 602 C CA . ARG A 1 78 ? 0.798 -6.975 -12.909 1.00 91.81 78 ARG A CA 1
ATOM 603 C C . ARG A 1 78 ? 0.164 -8.231 -12.305 1.00 91.81 78 ARG A C 1
ATOM 605 O O . ARG A 1 78 ? 0.424 -8.560 -11.154 1.00 91.81 78 ARG A O 1
ATOM 612 N N . VAL A 1 79 ? -0.675 -8.913 -13.081 1.00 94.56 79 VAL A N 1
ATOM 613 C CA . VAL A 1 79 ? -1.337 -10.152 -12.669 1.00 94.56 79 VAL A CA 1
ATOM 614 C C . VAL A 1 79 ? -0.299 -11.253 -12.449 1.00 94.56 79 VAL A C 1
ATOM 616 O O . VAL A 1 79 ? -0.321 -11.890 -11.401 1.00 94.56 79 VAL A O 1
ATOM 619 N N . ASP A 1 80 ? 0.665 -11.401 -13.362 1.00 95.69 80 ASP A N 1
ATOM 620 C CA . ASP A 1 80 ? 1.773 -12.356 -13.209 1.00 95.69 80 ASP A CA 1
ATOM 621 C C . ASP A 1 80 ? 2.607 -12.055 -11.954 1.00 95.69 80 ASP A C 1
ATOM 623 O O . ASP A 1 80 ? 2.948 -12.960 -11.196 1.00 95.69 80 ASP A O 1
ATOM 627 N N . GLU A 1 81 ? 2.895 -10.773 -11.702 1.00 95.81 81 GLU A N 1
ATOM 628 C CA . GLU A 1 81 ? 3.661 -10.331 -10.529 1.00 95.81 81 GLU A CA 1
ATOM 629 C C . GLU A 1 81 ? 2.947 -10.668 -9.210 1.00 95.81 81 GLU A C 1
ATOM 631 O O . GLU A 1 81 ? 3.600 -11.017 -8.226 1.00 95.81 81 GLU A O 1
ATOM 636 N N . ILE A 1 82 ? 1.613 -10.549 -9.182 1.00 95.94 82 ILE A N 1
ATOM 637 C CA . ILE A 1 82 ? 0.777 -10.915 -8.031 1.00 95.94 82 ILE A CA 1
ATOM 638 C C . ILE A 1 82 ? 0.777 -12.434 -7.848 1.00 95.94 82 ILE A C 1
ATOM 640 O O . ILE A 1 82 ? 1.052 -12.901 -6.745 1.00 95.94 82 ILE A O 1
ATOM 644 N N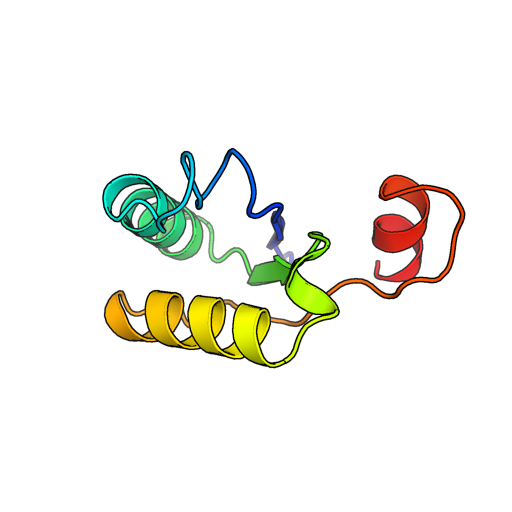 . TYR A 1 83 ? 0.537 -13.202 -8.914 1.00 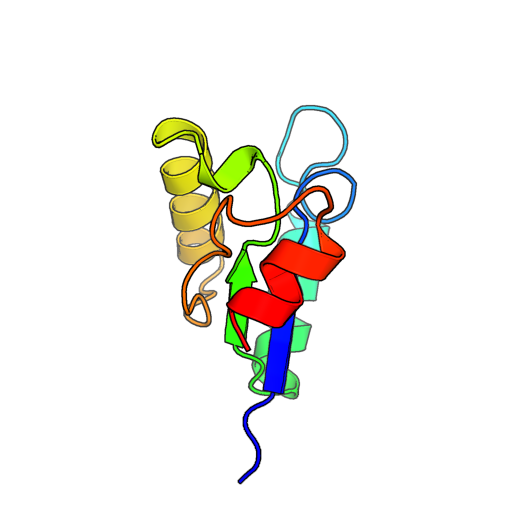95.50 83 TYR A N 1
ATOM 645 C CA . TYR A 1 83 ? 0.557 -14.667 -8.851 1.00 95.50 83 TYR A CA 1
ATOM 646 C C . TYR A 1 83 ? 1.920 -15.225 -8.449 1.00 95.50 83 TYR A C 1
ATOM 648 O O . TYR A 1 83 ? 1.973 -16.234 -7.764 1.00 95.50 83 TYR A O 1
ATOM 656 N N . SER A 1 84 ? 3.017 -14.574 -8.839 1.00 95.38 84 SER A N 1
ATOM 657 C CA . SER A 1 84 ? 4.363 -14.973 -8.422 1.00 95.38 84 SER A CA 1
ATOM 658 C C . SER A 1 84 ? 4.656 -14.677 -6.948 1.00 95.38 84 SER A C 1
ATOM 660 O O . SER A 1 84 ? 5.625 -15.219 -6.419 1.00 95.38 84 SER A O 1
ATOM 662 N N . TRP A 1 85 ? 3.917 -13.761 -6.318 1.00 95.31 85 TRP A N 1
ATOM 663 C CA . TRP A 1 85 ? 4.097 -13.421 -4.906 1.00 95.31 85 TRP A CA 1
ATOM 664 C C . TRP A 1 85 ? 3.297 -14.352 -3.985 1.00 95.31 85 TRP A C 1
ATOM 666 O O . TRP A 1 85 ? 3.741 -14.610 -2.868 1.00 95.31 85 TRP A O 1
ATOM 676 N N . MET A 1 86 ? 2.122 -14.801 -4.444 1.00 91.94 86 MET A N 1
ATOM 677 C CA . MET A 1 86 ? 1.233 -15.733 -3.734 1.00 91.94 86 MET A CA 1
ATOM 678 C C . MET A 1 86 ? 1.847 -17.127 -3.598 1.00 91.94 86 MET A C 1
ATOM 680 O O . MET A 1 86 ? 1.642 -17.720 -2.515 1.00 91.94 86 MET A O 1
#

pLDDT: mean 93.65, std 5.19, range [61.72, 97.75]

Organism: NCBI:txid433720

Nearest PDB structures (foldseek):
  5djs-assembly1_A  TM=5.748E-01  e=2.926E-01  Thermobaculum terrenum
  4f4e-assembly1_B  TM=5.009E-01  e=2.652E+00  Burkholderia pseudomallei K96243
  4f5f-assembly1_A  TM=5.499E-01  e=4.839E+00  Escherichia coli K-12
  1pzx-assembly1_A  TM=4.262E-01  e=2.171E+00  Geobacillus stearothermophilus
  1pzx-assembly2_B  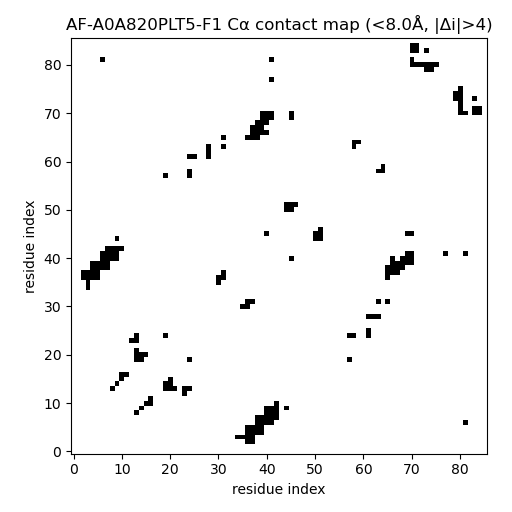TM=4.313E-01  e=2.321E+00  Geobacillus stearothermophilus

Solvent-accessible surface area (backbone atoms only — not comparable to full-atom values): 5030 Å² total; per-residue (Å²): 134,86,89,43,75,42,76,38,53,42,78,77,57,32,26,66,84,93,43,76,36,68,65,44,49,51,51,51,40,52,50,31,68,76,64,63,31,30,33,29,42,52,40,78,51,73,79,38,71,70,49,41,53,50,51,52,49,54,30,55,75,75,66,48,81,40,72,74,52,60,49,65,87,56,67,93,46,74,65,44,12,48,63,74,63,108

Radius of gyration: 12.68 Å; Cα contacts (8 Å, |Δi|>4): 107; chains: 1; bounding box: 25×32×30 Å

Foldseek 3Di:
DDAAEDADECPPQQDDDHDGDLVSLLVVVVCCVVVVHAYAHLYPLLVDPVSVVVVVVSCVVNVNPRYDYYFDPPDDDSVVSVVVVD